Protein AF-Q64AK3-F1 (afdb_monomer_lite)

Sequence (81 aa):
MRCRTSWNGNYTTVTNGDINDGGRADFQDAAFLAKHMLGIPGFDNITEGAADVDGNGLIDIADVMYLARSLLGVSGYEELR

Foldseek 3Di:
DFDWDDDPHDTDTADALCFVVPVDRDLVSLVLLVCCQVVPPPSVGTPPVNQQFVVPPDRDNVSSVLSVCCNVVPPPSVGGD

Structure (mmCIF, N/CA/C/O backbone):
data_AF-Q64AK3-F1
#
_entry.id   AF-Q64AK3-F1
#
loop_
_atom_site.group_PDB
_atom_site.id
_atom_site.type_symbol
_atom_site.label_atom_id
_atom_site.label_alt_id
_atom_site.label_comp_id
_atom_site.label_asym_id
_atom_site.label_entity_id
_atom_site.label_seq_id
_atom_site.pdbx_PDB_ins_code
_atom_site.Cartn_x
_atom_site.Cartn_y
_atom_site.Cartn_z
_atom_site.occupancy
_atom_site.B_iso_or_equiv
_atom_site.auth_seq_id
_atom_site.auth_comp_id
_atom_site.auth_asym_id
_atom_site.auth_atom_id
_atom_site.pdbx_PDB_model_num
ATOM 1 N N . MET A 1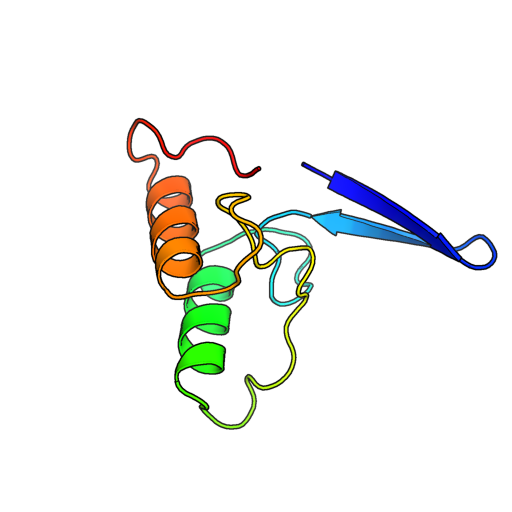 1 ? -0.974 6.046 10.489 1.00 47.47 1 MET A N 1
ATOM 2 C CA . MET A 1 1 ? -0.336 7.219 11.161 1.00 47.47 1 MET A CA 1
ATOM 3 C C . MET A 1 1 ? 0.522 8.045 10.186 1.00 47.47 1 MET A C 1
ATOM 5 O O . MET A 1 1 ? 0.800 7.570 9.095 1.00 47.47 1 MET A O 1
ATOM 9 N N . ARG A 1 2 ? 0.937 9.278 10.543 1.00 53.41 2 ARG A N 1
ATOM 10 C CA . ARG A 1 2 ? 1.982 10.041 9.818 1.00 53.41 2 ARG A CA 1
ATOM 11 C C . ARG A 1 2 ? 3.289 9.966 10.606 1.00 53.41 2 ARG A C 1
ATOM 13 O O . ARG A 1 2 ? 3.389 10.607 11.652 1.00 53.41 2 ARG A O 1
ATOM 20 N N . CYS A 1 3 ? 4.263 9.191 10.135 1.00 47.72 3 CYS A N 1
ATOM 21 C CA . CYS A 1 3 ? 5.570 9.101 10.785 1.00 47.72 3 CYS A CA 1
ATOM 22 C C . CYS A 1 3 ? 6.487 10.208 10.247 1.00 47.72 3 CYS A C 1
ATOM 24 O O . CYS A 1 3 ? 6.594 10.404 9.037 1.00 47.72 3 CYS A O 1
ATOM 26 N N . ARG A 1 4 ? 7.103 10.986 11.145 1.00 50.25 4 ARG A N 1
ATOM 27 C CA . ARG A 1 4 ? 7.982 12.110 10.797 1.00 50.25 4 ARG A CA 1
ATOM 28 C C . ARG A 1 4 ? 9.416 11.742 11.150 1.00 50.25 4 ARG A C 1
ATOM 30 O O . ARG A 1 4 ? 9.780 11.755 12.322 1.00 50.25 4 ARG A O 1
ATOM 37 N N . THR A 1 5 ? 10.233 11.477 10.143 1.00 51.34 5 THR A N 1
ATOM 38 C CA . THR A 1 5 ? 11.680 11.282 10.301 1.00 51.34 5 THR A CA 1
ATOM 39 C C . THR A 1 5 ? 12.404 12.580 9.946 1.00 51.34 5 THR A C 1
ATOM 41 O O . THR A 1 5 ? 12.098 13.222 8.941 1.00 51.34 5 THR A O 1
ATOM 44 N N . SER A 1 6 ? 13.325 13.020 10.810 1.00 43.66 6 SER A N 1
ATOM 45 C CA . SER A 1 6 ? 14.120 14.236 10.604 1.00 43.66 6 SER A CA 1
ATOM 46 C C . SER A 1 6 ? 15.555 13.884 10.228 1.00 43.66 6 SER A C 1
ATOM 48 O O . SER A 1 6 ? 16.244 13.219 11.003 1.00 43.66 6 SER A O 1
ATOM 50 N N . TRP A 1 7 ? 16.037 14.406 9.101 1.00 45.56 7 TRP A N 1
ATOM 51 C CA . TRP A 1 7 ? 17.462 14.433 8.771 1.00 45.56 7 TRP A CA 1
ATOM 52 C C . TRP A 1 7 ? 17.805 15.810 8.187 1.00 45.56 7 TRP A C 1
ATOM 54 O O . TRP A 1 7 ? 17.173 16.262 7.234 1.00 45.56 7 TRP A O 1
ATOM 64 N N . ASN A 1 8 ? 18.757 16.521 8.800 1.00 52.62 8 ASN A N 1
ATOM 65 C CA . ASN A 1 8 ? 19.247 17.836 8.350 1.00 52.62 8 ASN A CA 1
ATOM 66 C C . ASN A 1 8 ? 18.175 18.925 8.109 1.00 52.62 8 ASN A C 1
ATOM 68 O O . ASN A 1 8 ? 18.316 19.756 7.216 1.00 52.62 8 ASN A O 1
ATOM 72 N N . GLY A 1 9 ? 17.106 18.947 8.913 1.00 57.59 9 GLY A N 1
ATOM 73 C CA . GLY A 1 9 ? 16.073 19.993 8.853 1.00 57.59 9 GLY A CA 1
ATOM 74 C C . GLY A 1 9 ? 14.986 19.786 7.791 1.00 57.59 9 GLY A C 1
ATOM 75 O O . GLY A 1 9 ? 14.059 20.590 7.733 1.00 57.59 9 GLY A O 1
ATOM 76 N N . ASN A 1 10 ? 15.045 18.701 7.009 1.00 51.47 10 ASN A N 1
ATOM 77 C 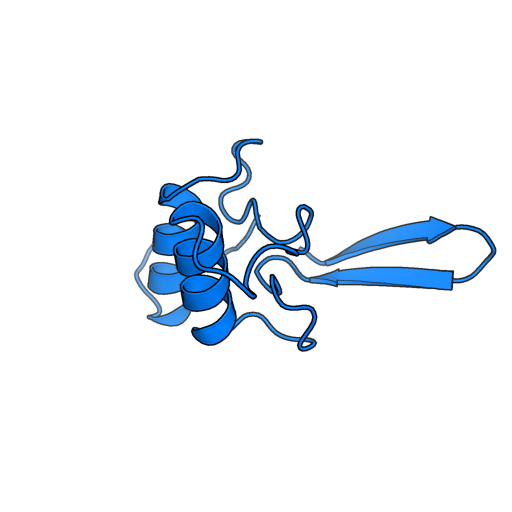CA . ASN A 1 10 ? 13.934 18.254 6.170 1.00 51.47 10 ASN A CA 1
ATOM 78 C C . ASN A 1 10 ? 13.069 17.237 6.927 1.00 51.47 10 ASN A C 1
ATOM 80 O O . ASN A 1 10 ? 13.585 16.291 7.527 1.00 51.47 10 ASN A O 1
ATOM 84 N N . TYR A 1 11 ? 11.752 17.448 6.903 1.00 55.66 11 TYR A N 1
ATOM 85 C CA . TYR A 1 11 ? 10.762 16.528 7.457 1.00 55.66 11 TYR A CA 1
ATOM 86 C C . TYR A 1 11 ? 10.150 15.718 6.319 1.00 55.66 11 TYR A C 1
ATOM 88 O O . TYR A 1 11 ? 9.292 16.223 5.597 1.00 55.66 11 TYR A O 1
ATOM 96 N N . THR A 1 12 ? 10.545 14.459 6.172 1.00 58.28 12 THR A N 1
ATOM 97 C CA . THR A 1 12 ? 9.780 13.519 5.350 1.00 58.28 12 THR A CA 1
ATOM 98 C C . THR A 1 12 ? 8.612 13.030 6.191 1.00 58.28 12 THR A C 1
ATOM 100 O O . THR A 1 12 ? 8.797 12.420 7.247 1.00 58.28 12 THR A O 1
ATOM 103 N N . THR A 1 13 ? 7.401 13.391 5.774 1.00 67.06 13 THR A N 1
ATOM 104 C CA . THR A 1 13 ? 6.179 12.877 6.389 1.00 67.06 13 THR A CA 1
ATOM 105 C C . THR A 1 13 ? 5.787 11.637 5.613 1.00 67.06 13 THR A C 1
ATOM 107 O O . THR A 1 13 ? 5.287 11.755 4.503 1.00 67.06 13 THR A O 1
ATOM 110 N N . VAL A 1 14 ? 6.026 10.464 6.188 1.00 76.00 14 VAL A N 1
ATOM 111 C CA . VAL A 1 14 ? 5.576 9.206 5.595 1.00 76.00 14 VAL A CA 1
ATOM 112 C C . VAL A 1 14 ? 4.110 9.023 5.967 1.00 76.00 14 VAL A C 1
ATOM 114 O O . VAL A 1 14 ? 3.757 9.027 7.153 1.00 76.00 14 VAL A O 1
ATOM 117 N N . THR A 1 15 ? 3.247 8.930 4.960 1.00 87.31 15 THR A N 1
ATOM 118 C CA . THR A 1 15 ? 1.822 8.645 5.144 1.00 87.31 15 THR A CA 1
ATOM 119 C C . THR A 1 15 ? 1.628 7.142 5.020 1.00 87.31 15 THR A C 1
ATOM 121 O O . THR A 1 15 ? 1.950 6.581 3.982 1.00 87.31 15 THR A O 1
ATOM 124 N N . ASN A 1 16 ? 1.121 6.480 6.064 1.00 89.81 16 ASN A N 1
ATOM 125 C CA . ASN A 1 16 ? 0.891 5.039 5.967 1.00 89.81 16 ASN A CA 1
ATOM 126 C C . ASN A 1 16 ? -0.115 4.717 4.838 1.00 89.81 16 ASN A C 1
ATOM 128 O O . ASN A 1 16 ? -1.126 5.414 4.711 1.00 89.81 16 ASN A O 1
ATOM 132 N N . GLY A 1 17 ? 0.185 3.711 4.015 1.00 91.50 17 GLY A N 1
ATOM 133 C CA . GLY A 1 17 ? -0.549 3.340 2.803 1.00 91.50 17 GLY A CA 1
ATOM 134 C C . GLY A 1 17 ? -0.190 4.123 1.531 1.00 91.50 17 GLY A C 1
ATOM 135 O O . GLY A 1 17 ? -0.698 3.774 0.472 1.00 91.50 17 GLY A O 1
ATOM 136 N N . ASP A 1 18 ? 0.658 5.156 1.605 1.00 94.31 18 ASP A N 1
ATOM 137 C CA . ASP A 1 18 ? 1.162 5.932 0.453 1.00 94.31 18 ASP A CA 1
ATOM 138 C C . ASP A 1 18 ? 2.466 5.312 -0.075 1.00 94.31 18 ASP A C 1
ATOM 140 O O . ASP A 1 18 ? 3.581 5.772 0.185 1.00 94.31 18 ASP A O 1
ATOM 144 N N . ILE A 1 19 ? 2.319 4.172 -0.742 1.00 94.12 19 ILE A N 1
ATOM 145 C CA . ILE A 1 19 ? 3.424 3.294 -1.140 1.00 94.12 19 ILE A CA 1
ATOM 146 C C . ILE A 1 19 ? 4.192 3.868 -2.334 1.00 94.12 19 ILE A C 1
ATOM 148 O O . ILE A 1 19 ? 5.394 3.621 -2.458 1.00 94.12 19 ILE A O 1
ATOM 152 N N . ASN A 1 20 ? 3.514 4.627 -3.200 1.00 92.50 20 ASN A N 1
ATOM 153 C CA . ASN A 1 20 ? 4.102 5.224 -4.400 1.00 92.50 20 ASN A CA 1
ATOM 154 C C . ASN A 1 20 ? 4.564 6.689 -4.231 1.00 92.50 20 ASN A C 1
ATOM 156 O O . ASN A 1 20 ? 4.996 7.282 -5.220 1.00 92.50 20 ASN A O 1
ATOM 160 N N . ASP A 1 21 ? 4.503 7.250 -3.013 1.00 88.50 21 ASP A N 1
ATOM 161 C CA . ASP A 1 21 ? 4.838 8.655 -2.695 1.00 88.50 21 ASP A CA 1
ATOM 162 C C . ASP A 1 21 ? 3.989 9.676 -3.486 1.00 88.50 21 ASP A C 1
ATOM 164 O O . ASP A 1 21 ? 4.438 10.745 -3.907 1.00 88.50 21 ASP A O 1
ATOM 168 N N . GLY A 1 22 ? 2.721 9.332 -3.7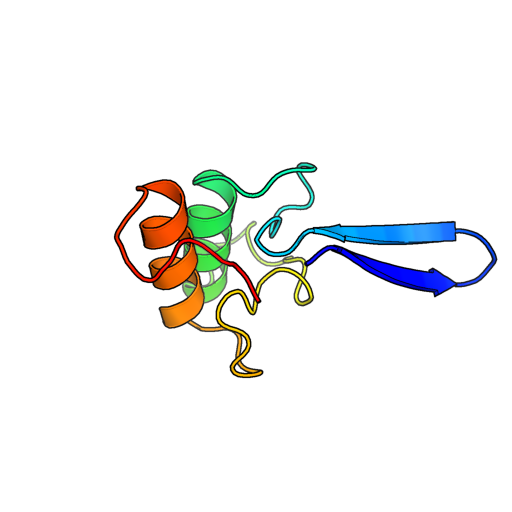17 1.00 85.88 22 GLY A N 1
ATOM 169 C CA . GLY A 1 22 ? 1.730 10.148 -4.416 1.00 85.88 22 GLY A CA 1
ATOM 170 C C . GLY A 1 22 ? 1.045 11.180 -3.516 1.00 85.88 22 GLY A C 1
ATOM 171 O O . GLY A 1 22 ? 0.232 11.981 -3.994 1.00 85.88 22 GLY A O 1
ATOM 172 N N . GLY A 1 23 ? 1.352 11.176 -2.217 1.00 87.94 23 GLY A N 1
ATOM 173 C CA . GLY A 1 23 ? 0.820 12.090 -1.207 1.00 87.94 23 GLY A CA 1
ATOM 174 C C . GLY A 1 23 ? -0.508 11.640 -0.591 1.00 87.94 23 GLY A C 1
ATOM 175 O O . GLY A 1 23 ? -1.112 12.397 0.181 1.00 87.94 23 GLY A O 1
ATOM 176 N N . ARG A 1 24 ? -1.001 10.447 -0.941 1.00 90.31 24 ARG A N 1
ATOM 177 C CA . ARG A 1 24 ? -2.231 9.851 -0.402 1.00 90.31 24 ARG A CA 1
ATOM 178 C C . ARG A 1 24 ? -2.203 8.335 -0.562 1.00 90.31 24 ARG A C 1
ATOM 180 O O . ARG A 1 24 ? -1.696 7.852 -1.557 1.00 90.31 24 ARG A O 1
ATOM 187 N N . ALA A 1 25 ? -2.854 7.630 0.357 1.00 91.94 25 ALA A N 1
ATOM 188 C CA . ALA A 1 25 ? -3.115 6.203 0.221 1.00 91.94 25 ALA A CA 1
ATOM 189 C C . ALA A 1 25 ? -4.381 5.973 -0.623 1.00 91.94 25 ALA A C 1
ATOM 191 O O . ALA A 1 25 ? -5.474 6.390 -0.226 1.00 91.94 25 ALA A O 1
ATOM 192 N N . ASP A 1 26 ? -4.249 5.337 -1.787 1.00 95.12 26 ASP A N 1
ATOM 193 C CA . ASP A 1 26 ? -5.368 4.943 -2.645 1.00 95.12 26 ASP A CA 1
ATOM 194 C C . ASP A 1 26 ? -5.171 3.560 -3.308 1.00 95.12 26 ASP A C 1
ATOM 196 O O . ASP A 1 26 ? -4.250 2.804 -3.000 1.00 95.12 26 ASP A O 1
ATOM 200 N N . PHE A 1 27 ? -6.094 3.151 -4.190 1.00 95.94 27 PHE A N 1
ATOM 201 C CA . PHE A 1 27 ? -6.027 1.824 -4.821 1.00 95.94 27 PHE A CA 1
ATOM 202 C C . PHE A 1 27 ? -4.799 1.639 -5.721 1.00 95.94 27 PHE A C 1
ATOM 204 O O . PHE A 1 27 ? -4.424 0.501 -6.013 1.00 95.94 27 PHE A O 1
ATOM 211 N N . GLN A 1 28 ? -4.176 2.728 -6.175 1.00 95.94 28 GLN A N 1
ATOM 212 C CA . GLN A 1 28 ? -2.929 2.659 -6.923 1.00 95.94 28 GLN A CA 1
ATOM 213 C C . GLN A 1 28 ? -1.802 2.161 -6.031 1.00 95.94 28 GLN A C 1
ATOM 215 O O . GLN A 1 28 ? -1.009 1.367 -6.517 1.00 95.94 28 GLN A O 1
ATOM 220 N N . ASP A 1 29 ? -1.761 2.539 -4.754 1.00 96.12 29 ASP A N 1
ATOM 221 C CA . ASP A 1 29 ? -0.762 2.061 -3.795 1.00 96.12 29 ASP A CA 1
ATOM 222 C C . ASP A 1 29 ? -0.902 0.563 -3.535 1.00 96.12 29 ASP A C 1
ATOM 224 O O . ASP A 1 29 ? 0.072 -0.181 -3.653 1.00 96.12 29 ASP A O 1
ATOM 228 N N . ALA A 1 30 ? -2.132 0.089 -3.313 1.00 96.12 30 ALA A N 1
ATOM 229 C CA . ALA A 1 30 ? -2.405 -1.342 -3.166 1.00 96.12 30 ALA A CA 1
ATOM 230 C C . ALA A 1 30 ? -1.976 -2.130 -4.418 1.00 96.12 30 ALA A C 1
ATOM 232 O O . ALA A 1 30 ? -1.326 -3.173 -4.326 1.00 96.12 30 ALA A O 1
ATOM 233 N N . ALA A 1 31 ? -2.292 -1.615 -5.611 1.00 96.31 31 ALA A N 1
ATOM 234 C CA . ALA A 1 31 ? -1.867 -2.231 -6.864 1.00 96.31 31 ALA A CA 1
ATOM 235 C C . ALA A 1 31 ? -0.347 -2.146 -7.076 1.00 96.31 31 ALA A C 1
ATOM 237 O O . ALA A 1 31 ? 0.237 -3.066 -7.647 1.00 96.31 31 ALA A O 1
ATOM 238 N N . PHE A 1 32 ? 0.294 -1.058 -6.650 1.00 96.50 32 PHE A N 1
ATOM 239 C CA . PHE A 1 32 ? 1.734 -0.853 -6.764 1.00 96.50 32 PHE A CA 1
ATOM 240 C C . PHE A 1 32 ? 2.482 -1.869 -5.901 1.00 96.50 32 PHE A C 1
ATOM 242 O O . PHE A 1 32 ? 3.346 -2.576 -6.417 1.00 96.50 32 PHE A O 1
ATOM 249 N N . LEU A 1 33 ? 2.082 -2.024 -4.636 1.00 96.00 33 LEU A N 1
ATOM 250 C CA . LEU A 1 33 ? 2.660 -3.013 -3.728 1.00 96.00 33 LEU A CA 1
ATOM 251 C C . LEU A 1 33 ? 2.460 -4.442 -4.240 1.00 96.00 33 LEU A C 1
ATOM 253 O O . LEU A 1 33 ? 3.400 -5.230 -4.252 1.00 96.00 33 LEU A O 1
ATOM 257 N N . ALA A 1 34 ? 1.275 -4.769 -4.764 1.00 96.75 34 ALA A N 1
ATOM 258 C CA . ALA A 1 34 ? 1.036 -6.079 -5.371 1.00 96.75 34 ALA A CA 1
ATOM 259 C C . ALA A 1 34 ? 1.987 -6.361 -6.549 1.00 96.75 34 ALA A C 1
ATOM 261 O O . ALA A 1 34 ? 2.513 -7.464 -6.681 1.00 96.75 34 ALA A O 1
ATOM 262 N N . LYS A 1 35 ? 2.227 -5.365 -7.410 1.00 96.88 35 LYS A N 1
ATOM 263 C CA . LYS A 1 35 ? 3.143 -5.498 -8.553 1.00 96.88 35 LYS A CA 1
ATOM 264 C C . LYS A 1 35 ? 4.600 -5.618 -8.116 1.00 96.88 35 LYS A C 1
ATOM 266 O O . LYS A 1 35 ? 5.321 -6.423 -8.703 1.00 96.88 35 LYS A O 1
ATOM 271 N N . HIS A 1 36 ? 4.995 -4.867 -7.088 1.00 95.25 36 HIS A N 1
ATOM 272 C CA . HIS A 1 36 ? 6.303 -4.981 -6.450 1.00 95.25 36 HIS A CA 1
ATOM 273 C C . HIS A 1 36 ? 6.543 -6.411 -5.945 1.00 95.25 36 HIS A C 1
ATOM 275 O O . HIS A 1 36 ? 7.531 -7.042 -6.311 1.00 95.25 36 HIS A O 1
ATOM 281 N N . MET A 1 37 ? 5.576 -6.977 -5.213 1.00 93.81 37 MET A N 1
ATOM 282 C CA . MET A 1 37 ? 5.646 -8.349 -4.686 1.00 93.81 37 MET A CA 1
ATOM 283 C C . MET A 1 37 ? 5.725 -9.420 -5.778 1.00 93.81 37 MET A C 1
ATOM 285 O O . MET A 1 37 ? 6.332 -10.472 -5.587 1.00 93.81 37 MET A O 1
ATOM 289 N N . LEU A 1 38 ? 5.120 -9.162 -6.939 1.00 95.00 38 LEU A N 1
ATOM 290 C CA . LEU A 1 38 ? 5.194 -10.045 -8.104 1.00 95.00 38 LEU A CA 1
ATOM 291 C C . LEU A 1 38 ? 6.480 -9.861 -8.928 1.00 95.00 38 LEU A C 1
ATOM 293 O O . LEU A 1 38 ? 6.656 -10.563 -9.924 1.00 95.00 38 LEU A O 1
ATOM 297 N N . GLY A 1 39 ? 7.360 -8.929 -8.550 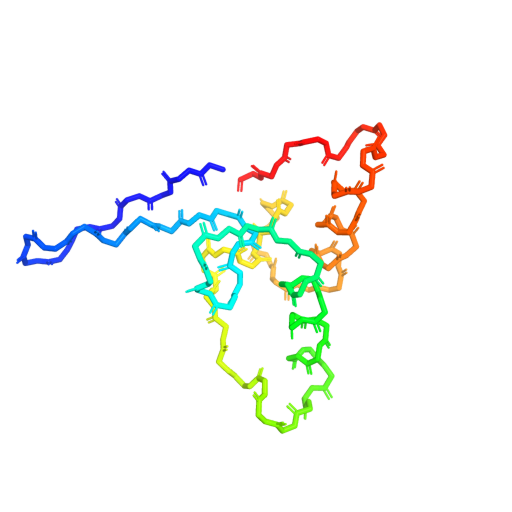1.00 94.88 39 GLY A N 1
ATOM 298 C CA . GLY A 1 39 ? 8.596 -8.633 -9.274 1.00 94.88 39 GLY A CA 1
ATOM 299 C C . GLY A 1 39 ? 8.351 -8.065 -10.673 1.00 94.88 39 GLY A C 1
ATOM 300 O O . GLY A 1 39 ? 9.119 -8.340 -11.596 1.00 94.88 39 GLY A O 1
ATOM 301 N N . ILE A 1 40 ? 7.251 -7.328 -10.867 1.00 95.69 40 ILE A N 1
ATOM 302 C CA . ILE A 1 40 ? 6.945 -6.717 -12.163 1.00 95.69 40 ILE A CA 1
ATOM 303 C C . ILE A 1 40 ? 7.918 -5.550 -12.396 1.00 95.69 40 ILE A C 1
ATOM 305 O O . ILE A 1 40 ? 7.941 -4.621 -11.585 1.00 95.69 40 ILE A O 1
ATOM 309 N N . PRO A 1 41 ? 8.669 -5.539 -13.516 1.00 94.31 41 PRO A N 1
ATOM 310 C CA . PRO A 1 41 ? 9.627 -4.476 -13.798 1.00 94.31 41 PRO A CA 1
ATOM 311 C C . PRO A 1 41 ? 8.983 -3.087 -13.779 1.00 94.31 41 PRO A C 1
ATOM 313 O O . PRO A 1 41 ? 7.905 -2.889 -14.349 1.00 94.31 41 PRO A O 1
ATOM 316 N N . GLY A 1 42 ? 9.665 -2.120 -13.160 1.00 91.44 42 GLY A N 1
ATOM 317 C CA . GLY A 1 42 ? 9.172 -0.747 -13.031 1.00 91.44 42 GLY A CA 1
ATOM 318 C C . GLY A 1 42 ? 8.341 -0.491 -11.771 1.00 91.44 42 GLY A C 1
ATOM 319 O O . GLY A 1 42 ? 7.866 0.627 -11.589 1.00 91.44 42 GLY A O 1
ATOM 320 N N . PHE A 1 43 ? 8.197 -1.493 -10.899 1.00 93.44 43 PHE A N 1
ATOM 321 C CA . PHE A 1 43 ? 7.569 -1.387 -9.575 1.00 93.44 43 PHE A CA 1
ATOM 322 C C . PHE A 1 43 ? 8.554 -1.759 -8.456 1.00 93.44 43 PHE A C 1
ATOM 324 O O . PHE A 1 43 ? 8.159 -2.198 -7.385 1.00 93.44 43 PHE A O 1
ATOM 331 N N . ASP A 1 44 ? 9.853 -1.599 -8.704 1.00 92.50 44 ASP A N 1
ATOM 332 C CA . ASP A 1 44 ? 10.921 -2.083 -7.822 1.00 92.50 44 ASP A CA 1
ATOM 333 C C . ASP A 1 44 ? 11.117 -1.218 -6.568 1.00 92.50 44 ASP A C 1
ATOM 335 O O . ASP A 1 44 ? 11.624 -1.699 -5.562 1.00 92.50 44 ASP A O 1
ATOM 339 N N . ASN A 1 45 ? 10.706 0.052 -6.615 1.00 91.44 45 ASN A N 1
ATOM 340 C CA . ASN A 1 45 ? 10.905 1.001 -5.522 1.00 91.44 45 ASN A CA 1
ATOM 341 C C . ASN A 1 45 ? 9.577 1.299 -4.834 1.00 91.44 45 ASN A C 1
ATOM 343 O O . ASN A 1 45 ? 8.664 1.819 -5.473 1.00 91.44 45 ASN A O 1
ATOM 347 N N . ILE A 1 46 ? 9.503 1.010 -3.538 1.00 92.12 46 ILE A N 1
ATOM 348 C CA . ILE A 1 46 ? 8.360 1.316 -2.679 1.00 92.12 46 ILE A CA 1
ATOM 349 C C . ILE A 1 46 ? 8.807 2.121 -1.460 1.00 92.12 46 ILE A C 1
ATOM 351 O O . ILE A 1 46 ? 9.956 2.027 -1.023 1.00 92.12 46 ILE A O 1
ATOM 355 N N . THR A 1 47 ? 7.882 2.870 -0.867 1.00 91.00 47 THR A N 1
ATOM 356 C CA . THR A 1 47 ? 8.092 3.488 0.445 1.00 91.00 47 THR A CA 1
ATOM 357 C C . THR A 1 47 ? 7.836 2.452 1.539 1.00 91.00 47 THR A C 1
ATOM 359 O O . THR A 1 47 ? 6.712 2.309 2.010 1.00 91.00 47 THR A O 1
ATOM 362 N N . GLU A 1 48 ? 8.875 1.723 1.961 1.00 87.12 48 GLU A N 1
ATOM 363 C CA . GLU A 1 48 ? 8.762 0.630 2.951 1.00 87.12 48 GLU A CA 1
ATOM 364 C C . GLU A 1 48 ? 8.038 1.054 4.240 1.00 87.12 48 GLU A C 1
ATOM 366 O O . GLU A 1 48 ? 7.161 0.347 4.723 1.00 87.12 48 GLU A O 1
ATOM 371 N N . GLY A 1 49 ? 8.322 2.258 4.754 1.00 85.62 49 GLY A N 1
ATOM 372 C CA . GLY A 1 49 ? 7.667 2.794 5.956 1.00 85.62 49 GLY A CA 1
ATOM 373 C C . GLY A 1 49 ? 6.179 3.141 5.795 1.00 85.62 49 GLY A C 1
ATOM 374 O O . GLY A 1 49 ? 5.552 3.541 6.773 1.00 85.62 49 GLY A O 1
ATOM 375 N N . ALA A 1 50 ? 5.636 3.046 4.581 1.00 90.75 50 ALA A N 1
ATOM 376 C CA . ALA A 1 50 ? 4.215 3.190 4.271 1.00 90.75 50 ALA A CA 1
ATOM 377 C C . ALA A 1 50 ? 3.572 1.877 3.789 1.00 90.75 50 ALA A C 1
ATOM 379 O O . ALA A 1 50 ? 2.372 1.866 3.522 1.00 90.75 50 ALA A O 1
ATOM 380 N N . ALA A 1 51 ? 4.362 0.812 3.616 1.00 93.38 51 ALA A N 1
ATOM 381 C CA . ALA A 1 51 ? 3.920 -0.434 3.002 1.00 93.38 51 ALA A CA 1
ATOM 382 C C . ALA A 1 51 ? 3.473 -1.496 4.018 1.00 93.38 51 ALA A C 1
ATOM 384 O O . ALA A 1 51 ? 2.603 -2.287 3.673 1.00 93.38 51 ALA A O 1
ATOM 385 N N . ASP A 1 52 ? 4.015 -1.483 5.241 1.00 94.25 52 ASP A N 1
ATOM 386 C CA . ASP A 1 52 ? 3.504 -2.254 6.390 1.00 94.25 52 ASP A CA 1
ATOM 387 C C . ASP A 1 52 ? 2.258 -1.544 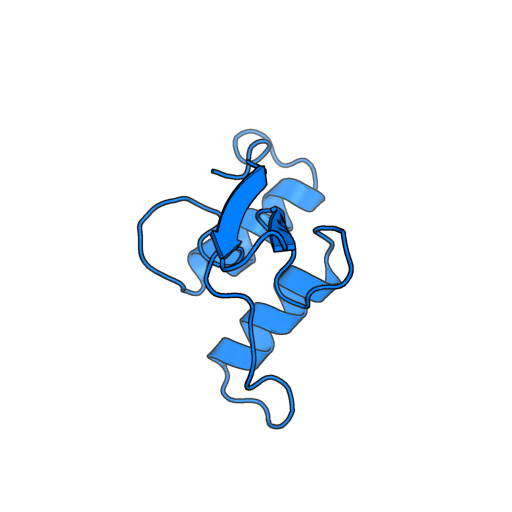6.945 1.00 94.25 52 ASP A C 1
ATOM 389 O O . ASP A 1 52 ? 2.330 -0.699 7.842 1.00 94.25 52 ASP A O 1
ATOM 393 N N . VAL A 1 53 ? 1.109 -1.794 6.318 1.00 93.38 53 VAL A N 1
ATOM 394 C CA . VAL A 1 53 ? -0.136 -1.081 6.632 1.00 93.38 53 VAL A CA 1
ATOM 395 C C . VAL A 1 53 ? -0.889 -1.719 7.794 1.00 93.38 53 VAL A C 1
ATOM 397 O O . VAL A 1 53 ? -1.688 -1.037 8.448 1.00 93.38 53 VAL A O 1
ATOM 400 N N . ASP A 1 54 ? -0.662 -3.012 8.041 1.00 93.12 54 ASP A N 1
ATOM 401 C CA . ASP A 1 54 ? -1.283 -3.749 9.141 1.00 93.12 54 ASP A CA 1
ATOM 402 C C . ASP A 1 54 ? -0.460 -3.687 10.448 1.00 93.12 54 ASP A C 1
ATOM 404 O O . ASP A 1 54 ? -0.995 -3.973 11.531 1.00 93.12 54 ASP A O 1
ATOM 408 N N . GLY A 1 55 ? 0.791 -3.220 10.367 1.00 91.19 55 GLY A N 1
ATOM 409 C CA . GLY A 1 55 ? 1.696 -2.972 11.485 1.00 91.19 55 GLY A CA 1
ATOM 410 C C . GLY A 1 55 ? 2.311 -4.245 12.063 1.00 91.19 55 GLY A C 1
ATOM 411 O O . GLY A 1 55 ? 2.637 -4.272 13.256 1.00 91.19 55 GLY A O 1
ATOM 412 N N . ASN A 1 56 ? 2.401 -5.320 11.278 1.00 91.75 56 ASN A N 1
ATOM 413 C CA . ASN A 1 56 ? 2.942 -6.602 11.723 1.00 91.75 56 ASN A CA 1
ATOM 414 C C . ASN A 1 56 ? 4.483 -6.678 11.616 1.00 91.75 56 ASN A C 1
ATOM 416 O O . ASN A 1 56 ? 5.085 -7.625 12.137 1.00 91.75 56 ASN A O 1
ATOM 420 N N . GLY A 1 57 ? 5.124 -5.667 11.016 1.00 91.44 57 GLY A N 1
ATOM 421 C CA . GLY A 1 57 ? 6.573 -5.575 10.832 1.00 91.44 57 GLY A CA 1
ATOM 422 C C . GLY A 1 57 ? 7.106 -6.314 9.601 1.00 91.44 57 GLY A C 1
ATOM 423 O O . GLY A 1 57 ? 8.322 -6.372 9.406 1.00 91.44 57 GLY A O 1
ATOM 424 N N . LEU A 1 58 ? 6.226 -6.899 8.794 1.00 94.06 58 LEU A N 1
ATOM 425 C CA . LEU A 1 58 ? 6.506 -7.544 7.519 1.00 94.06 58 LEU A CA 1
ATOM 426 C C . LEU A 1 58 ? 5.760 -6.780 6.429 1.00 94.06 58 LEU A C 1
ATOM 428 O O . LEU A 1 58 ? 4.687 -6.249 6.664 1.00 94.06 58 LEU A O 1
ATOM 432 N N . ILE A 1 59 ? 6.342 -6.746 5.234 1.00 94.12 59 ILE A N 1
ATOM 433 C CA . ILE A 1 59 ? 5.679 -6.194 4.056 1.00 94.12 59 ILE A CA 1
ATOM 434 C C . ILE A 1 59 ? 5.328 -7.380 3.165 1.00 94.12 59 ILE A C 1
ATOM 436 O O . ILE A 1 59 ? 6.221 -7.990 2.568 1.00 94.12 59 ILE A O 1
ATOM 440 N N . ASP A 1 60 ? 4.049 -7.741 3.098 1.00 95.25 60 ASP A N 1
ATOM 441 C CA . ASP A 1 60 ? 3.590 -8.901 2.338 1.00 95.25 60 ASP A CA 1
ATOM 442 C C . ASP A 1 60 ? 2.210 -8.705 1.668 1.00 95.25 60 ASP A C 1
ATOM 444 O O . ASP A 1 60 ? 1.713 -7.598 1.458 1.00 95.25 60 ASP A O 1
ATOM 448 N N . ILE A 1 61 ? 1.602 -9.800 1.202 1.00 95.12 61 ILE A N 1
ATOM 449 C CA . ILE A 1 61 ? 0.303 -9.753 0.514 1.00 95.12 61 ILE A CA 1
ATOM 450 C C . ILE A 1 61 ? -0.847 -9.366 1.463 1.00 95.12 61 ILE A C 1
ATOM 452 O O . ILE A 1 61 ? -1.895 -8.904 1.000 1.00 95.12 61 ILE A O 1
ATOM 456 N N . ALA A 1 62 ? -0.687 -9.566 2.775 1.00 95.50 62 ALA A N 1
ATOM 457 C CA . ALA A 1 62 ? -1.669 -9.174 3.772 1.00 95.50 62 ALA A CA 1
ATOM 458 C C . ALA A 1 62 ? -1.825 -7.654 3.792 1.00 95.50 62 ALA A C 1
ATOM 460 O O . ALA A 1 62 ? -2.965 -7.193 3.806 1.00 95.50 62 ALA A O 1
ATOM 46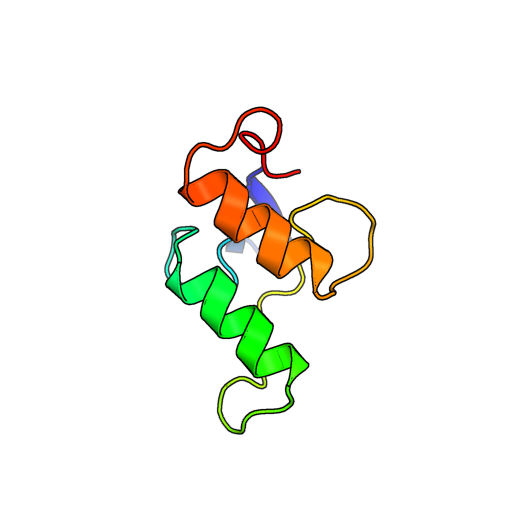1 N N . ASP A 1 63 ? -0.736 -6.897 3.649 1.00 96.12 63 ASP A N 1
ATOM 462 C CA . ASP A 1 63 ? -0.755 -5.436 3.538 1.00 96.12 63 ASP A CA 1
ATOM 463 C C . ASP A 1 63 ? -1.556 -4.952 2.332 1.00 96.12 63 ASP A C 1
ATOM 465 O O . ASP A 1 63 ? -2.432 -4.091 2.441 1.00 96.12 63 ASP A O 1
ATOM 469 N N . VAL A 1 64 ? -1.338 -5.580 1.173 1.00 96.50 64 VAL A N 1
ATOM 470 C CA . VAL A 1 64 ? -2.104 -5.298 -0.051 1.00 96.50 64 VAL A CA 1
ATOM 471 C C . VAL A 1 64 ? -3.602 -5.484 0.201 1.00 96.50 64 VAL A C 1
ATOM 473 O O . VAL A 1 64 ? -4.423 -4.633 -0.154 1.00 96.50 64 VAL A O 1
ATOM 476 N N . MET A 1 65 ? -3.976 -6.609 0.818 1.00 95.88 65 MET A N 1
ATOM 477 C CA . MET A 1 65 ? -5.373 -6.914 1.121 1.00 95.88 65 MET A CA 1
ATOM 478 C C . MET A 1 65 ? -5.951 -5.988 2.190 1.00 95.88 65 MET A C 1
ATOM 480 O O . MET A 1 65 ? -7.124 -5.619 2.101 1.00 95.88 65 MET A O 1
ATOM 484 N N . TYR A 1 66 ? -5.161 -5.640 3.202 1.00 96.19 66 TYR A N 1
ATOM 485 C CA . TYR A 1 66 ? -5.554 -4.763 4.293 1.00 96.19 66 TYR A CA 1
ATOM 486 C C . TYR A 1 66 ? -5.867 -3.368 3.757 1.00 96.19 66 TYR A C 1
ATOM 488 O O . TYR A 1 66 ? -6.969 -2.862 3.973 1.00 96.19 66 TYR A O 1
ATOM 496 N N . LEU A 1 67 ? -4.961 -2.802 2.955 1.00 95.31 67 LEU A N 1
ATOM 497 C CA . LEU A 1 67 ? -5.148 -1.503 2.319 1.00 95.31 67 LEU A CA 1
ATOM 498 C C . LEU A 1 67 ? -6.375 -1.499 1.400 1.00 95.31 67 LEU A C 1
ATOM 500 O O . LEU A 1 67 ? -7.220 -0.612 1.497 1.00 95.31 67 LEU A O 1
ATOM 504 N N . ALA A 1 68 ? -6.543 -2.522 0.557 1.00 96.31 68 ALA A N 1
ATOM 505 C CA . ALA A 1 68 ? -7.706 -2.619 -0.325 1.00 96.31 68 ALA A CA 1
ATOM 506 C C . ALA A 1 68 ? -9.035 -2.694 0.451 1.00 96.31 68 ALA A C 1
ATOM 508 O O . ALA A 1 68 ? -10.016 -2.055 0.068 1.00 96.31 68 ALA A O 1
ATOM 509 N N . ARG A 1 69 ? -9.079 -3.454 1.553 1.00 96.19 69 ARG A N 1
ATOM 510 C CA . ARG A 1 69 ? -10.259 -3.547 2.431 1.00 96.19 69 ARG A CA 1
ATOM 511 C C . ARG A 1 69 ? -10.554 -2.226 3.132 1.00 96.19 69 ARG A C 1
ATOM 513 O O . ARG A 1 69 ? -11.720 -1.840 3.198 1.00 96.19 69 ARG A O 1
ATOM 520 N N . SER A 1 70 ? -9.512 -1.536 3.589 1.00 94.94 70 SER A N 1
ATOM 521 C CA . SER A 1 70 ? -9.612 -0.205 4.188 1.00 94.94 70 SER A CA 1
ATOM 522 C C . SER A 1 70 ? -10.259 0.791 3.226 1.00 94.94 70 SER A C 1
ATOM 524 O O . SER A 1 70 ? -11.265 1.421 3.550 1.00 94.94 70 SER A O 1
ATOM 526 N N . LEU A 1 71 ? -9.766 0.842 1.986 1.00 94.25 71 LEU A N 1
ATOM 527 C CA . LEU A 1 71 ? -10.271 1.732 0.936 1.00 94.25 71 LEU A CA 1
ATOM 528 C C . LEU A 1 71 ? -11.713 1.420 0.509 1.00 94.25 71 LEU A C 1
ATOM 530 O O . LEU A 1 71 ? -12.440 2.313 0.078 1.00 94.25 71 LEU A O 1
ATOM 534 N N . LEU A 1 72 ? -12.139 0.161 0.630 1.00 95.50 72 LEU A N 1
ATOM 535 C CA . LEU A 1 72 ? -13.520 -0.266 0.389 1.00 95.50 72 LEU A CA 1
ATOM 536 C C . LEU A 1 72 ? -14.457 -0.006 1.581 1.00 95.50 72 LEU A C 1
ATOM 538 O O . LEU A 1 72 ? -15.658 -0.245 1.460 1.00 95.50 72 LEU A O 1
ATOM 542 N N . GLY A 1 73 ? -13.936 0.460 2.720 1.00 93.75 73 GLY A N 1
ATOM 543 C CA . GLY A 1 73 ? -14.720 0.671 3.936 1.00 93.75 73 GLY A CA 1
ATOM 544 C C . GLY A 1 73 ? -15.216 -0.633 4.565 1.00 93.75 73 GLY A C 1
ATOM 545 O O . GLY A 1 73 ? -16.303 -0.669 5.142 1.00 93.75 73 GLY A O 1
ATOM 546 N N . VAL A 1 74 ? -14.459 -1.725 4.416 1.00 94.69 74 VAL A N 1
ATOM 547 C CA . VAL A 1 74 ? -14.786 -3.000 5.065 1.00 94.69 74 VAL A CA 1
ATOM 548 C C . VAL A 1 74 ? -14.599 -2.853 6.571 1.00 94.69 74 VAL A C 1
ATOM 550 O O . VAL A 1 74 ? -13.538 -2.436 7.031 1.00 94.69 74 VAL A O 1
ATOM 553 N N . SER A 1 75 ? -15.616 -3.251 7.336 1.00 92.44 75 SER A N 1
ATOM 554 C CA . SER A 1 75 ? -15.585 -3.156 8.795 1.00 92.44 75 SER A CA 1
ATOM 555 C C . SER A 1 75 ? -14.395 -3.911 9.395 1.00 92.44 75 SER A C 1
ATOM 557 O O . SER A 1 75 ? -14.214 -5.094 9.085 1.00 92.44 75 SER A O 1
ATOM 559 N N . GLY A 1 76 ? -13.638 -3.265 10.283 1.00 89.44 76 GLY A N 1
ATOM 560 C CA . GLY A 1 76 ? -12.449 -3.825 10.938 1.00 89.44 76 GLY A CA 1
ATOM 561 C C . GLY A 1 76 ? -11.116 -3.546 10.229 1.00 89.44 76 GLY A C 1
ATOM 562 O O . GLY A 1 76 ? -10.093 -4.086 10.652 1.00 89.44 76 GLY A O 1
ATOM 563 N N . TYR A 1 77 ? -11.122 -2.734 9.168 1.00 90.56 77 TYR A N 1
ATOM 564 C CA . TYR A 1 77 ? -9.945 -2.343 8.376 1.00 90.56 77 TYR A CA 1
ATOM 565 C C . TYR A 1 77 ? -9.816 -0.819 8.214 1.00 90.56 77 TYR A C 1
ATOM 567 O O . TYR A 1 77 ? -9.119 -0.334 7.331 1.00 90.56 77 TYR A O 1
ATOM 575 N N . GLU A 1 78 ? -10.509 -0.030 9.027 1.00 88.94 78 GLU A N 1
ATOM 576 C CA . GLU A 1 78 ? -10.619 1.422 8.862 1.00 88.94 78 GLU A CA 1
ATOM 577 C C . GLU A 1 78 ? -9.321 2.171 9.199 1.00 88.94 78 GLU A C 1
ATOM 579 O O . GLU A 1 78 ? -9.097 3.275 8.705 1.00 88.94 78 GLU A O 1
ATOM 584 N N . GLU A 1 79 ? -8.465 1.582 10.036 1.00 87.38 79 GLU A N 1
ATOM 585 C CA . GLU A 1 79 ? -7.254 2.220 10.549 1.00 87.38 79 GLU A CA 1
ATOM 586 C C . GLU A 1 79 ? -5.990 1.535 10.028 1.00 87.38 79 GLU A C 1
ATOM 588 O O . GLU A 1 79 ? -5.717 0.385 10.360 1.00 87.38 79 GLU A O 1
ATOM 593 N N . LEU A 1 80 ? -5.179 2.277 9.272 1.00 87.88 80 LEU A N 1
ATOM 594 C CA . LEU A 1 80 ? -3.819 1.863 8.918 1.00 87.88 80 LEU A CA 1
ATOM 595 C C . LEU A 1 80 ? -2.871 2.182 10.081 1.00 87.88 80 LEU A C 1
ATOM 597 O O . LEU A 1 80 ? -2.906 3.305 10.616 1.00 87.88 80 LEU A O 1
ATOM 601 N N . ARG A 1 81 ? -2.034 1.217 10.467 1.00 82.62 81 ARG A N 1
ATOM 602 C CA . ARG A 1 81 ? -1.264 1.277 11.718 1.00 82.62 81 ARG A CA 1
ATOM 603 C C . ARG A 1 81 ? 0.040 2.049 11.580 1.00 82.62 81 ARG A C 1
ATOM 605 O O . ARG A 1 81 ? 0.843 1.738 10.692 1.00 82.62 81 ARG A O 1
#

pLDDT: mean 86.24, std 15.36, range [43.66, 96.88]

Secondary structure (DSSP, 8-state):
-EEEEEETTEEEEEETT-TTSSSS--HHHHHHHHHHHTT-TT-----HHHH--S-SS--SHHHHHHHHHHHTT-TT-----

Radius of gyration: 12.48 Å; chains: 1; bounding box: 35×30×26 Å